Protein AF-A0A7K3J0D6-F1 (afdb_monomer)

Mean predicted aligned error: 15.95 Å

Solvent-accessible surface area (backbone atoms only — not comparable to full-atom values): 7837 Å² total; per-residue (Å²): 139,87,79,86,79,83,80,78,78,64,67,66,62,58,51,54,54,51,52,53,51,51,50,52,49,51,52,52,49,53,54,47,64,64,45,49,66,52,55,54,48,53,48,47,44,72,76,70,38,81,8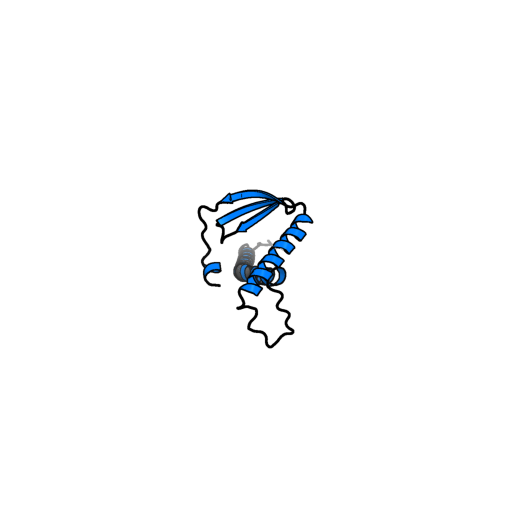6,70,70,90,84,55,89,89,66,88,58,60,89,71,36,65,67,56,50,53,51,49,52,50,51,52,53,52,52,50,37,54,56,34,43,74,38,93,46,78,45,77,48,74,42,72,93,78,34,32,36,33,38,24,48,43,59,41,78,76,45,78,46,74,58,89,76,86,83,80,56,74,78,65,74,75,107

Radius of gyration: 27.77 Å; Cα contacts (8 Å, |Δi|>4): 71; chains: 1; bounding box: 62×45×81 Å

Structure (mmCIF, N/CA/C/O backbone):
data_AF-A0A7K3J0D6-F1
#
_entry.id   AF-A0A7K3J0D6-F1
#
loop_
_atom_site.group_PDB
_atom_site.id
_atom_site.type_symbol
_atom_site.label_atom_id
_atom_site.label_alt_id
_atom_site.label_comp_id
_atom_site.label_asym_id
_atom_site.label_entity_id
_atom_site.label_seq_id
_atom_site.pdbx_PDB_ins_code
_atom_site.Cartn_x
_atom_site.Cartn_y
_atom_site.Cartn_z
_atom_site.occupancy
_atom_site.B_iso_or_equiv
_atom_site.auth_seq_id
_atom_site.auth_comp_id
_atom_site.auth_asym_id
_atom_site.auth_atom_id
_atom_site.pdbx_PDB_model_num
ATOM 1 N N . MET A 1 1 ? 42.125 19.016 -63.483 1.00 45.41 1 MET A N 1
ATOM 2 C CA . MET A 1 1 ? 42.450 18.352 -62.204 1.00 45.41 1 MET A CA 1
ATOM 3 C C . MET A 1 1 ? 41.139 18.202 -61.457 1.00 45.41 1 MET A C 1
ATOM 5 O O . MET A 1 1 ? 40.600 19.192 -60.987 1.00 45.41 1 MET A O 1
ATOM 9 N N . ALA A 1 2 ? 40.548 17.014 -61.537 1.00 47.72 2 ALA A N 1
ATOM 10 C CA . ALA A 1 2 ? 39.271 16.695 -60.914 1.00 47.72 2 ALA A CA 1
ATOM 11 C C . ALA A 1 2 ? 39.505 16.238 -59.475 1.00 47.72 2 ALA A C 1
ATOM 13 O O . ALA A 1 2 ? 40.466 15.512 -59.253 1.00 47.72 2 ALA A O 1
ATOM 14 N N . THR A 1 3 ? 38.601 16.603 -58.568 1.00 41.06 3 THR A N 1
ATOM 15 C CA . THR A 1 3 ? 38.018 15.677 -57.584 1.00 41.06 3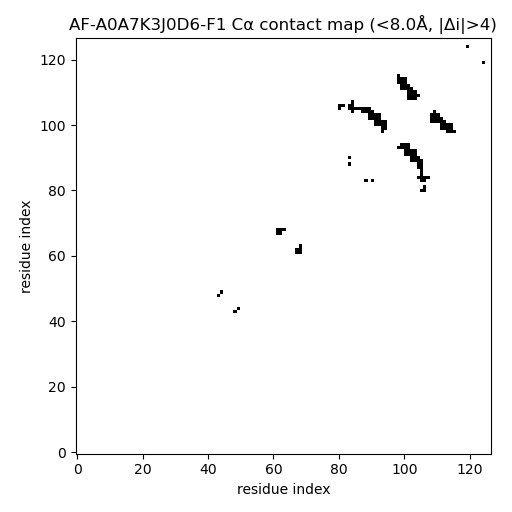 THR A CA 1
ATOM 16 C C . THR A 1 3 ? 36.787 16.339 -56.978 1.00 41.06 3 THR A C 1
ATOM 18 O O . THR A 1 3 ? 36.865 17.061 -55.987 1.00 41.06 3 THR A O 1
ATOM 21 N N . ASP A 1 4 ? 35.651 16.075 -57.617 1.00 54.25 4 ASP A N 1
ATOM 22 C C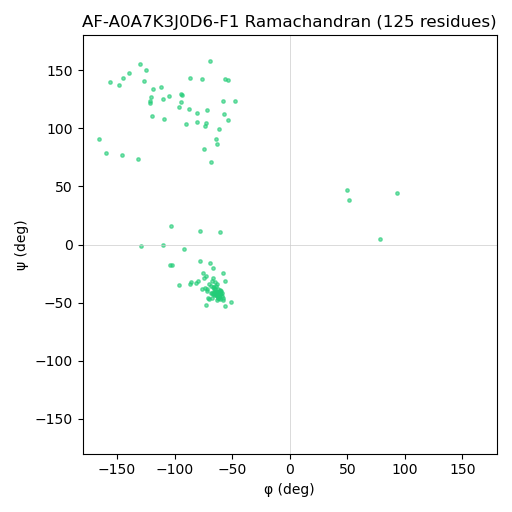A . ASP A 1 4 ? 34.358 15.962 -56.954 1.00 54.25 4 ASP A CA 1
ATOM 23 C C . ASP A 1 4 ? 34.451 14.946 -55.808 1.00 54.25 4 ASP A C 1
ATOM 25 O O . ASP A 1 4 ? 35.086 13.900 -55.947 1.00 54.25 4 ASP A O 1
ATOM 29 N N . THR A 1 5 ? 33.787 15.210 -54.688 1.00 43.97 5 THR A N 1
ATOM 30 C CA . THR A 1 5 ? 33.172 14.148 -53.874 1.00 43.97 5 THR A CA 1
ATOM 31 C C . THR A 1 5 ? 32.098 14.768 -52.996 1.00 43.97 5 THR A C 1
ATOM 33 O O . THR A 1 5 ? 32.260 15.039 -51.805 1.00 43.97 5 THR A O 1
ATOM 36 N N . ASP A 1 6 ? 30.973 15.008 -53.654 1.00 46.22 6 ASP A N 1
ATOM 37 C CA . ASP A 1 6 ? 29.683 15.313 -53.066 1.00 46.22 6 ASP A CA 1
ATOM 38 C C . ASP A 1 6 ? 29.304 14.222 -52.039 1.00 46.22 6 ASP A C 1
ATOM 40 O O . ASP A 1 6 ? 29.018 13.066 -52.375 1.00 46.22 6 ASP A O 1
ATOM 44 N N . LYS A 1 7 ? 29.371 14.559 -50.744 1.00 54.00 7 LYS A N 1
ATOM 45 C CA . LYS A 1 7 ? 28.956 13.679 -49.642 1.00 54.00 7 LYS A CA 1
ATOM 46 C C . LYS A 1 7 ? 27.432 13.633 -49.596 1.00 54.00 7 LYS A C 1
ATOM 48 O O . LYS A 1 7 ? 26.795 14.293 -48.773 1.00 54.00 7 LYS A O 1
ATOM 53 N N . LYS A 1 8 ? 26.849 12.793 -50.446 1.00 48.91 8 LYS A N 1
ATOM 54 C CA . LYS A 1 8 ? 25.426 12.445 -50.422 1.00 48.91 8 LYS A CA 1
ATOM 55 C C . LYS A 1 8 ? 25.103 11.714 -49.108 1.00 48.91 8 LYS A C 1
ATOM 57 O O . LYS A 1 8 ? 25.247 10.497 -49.002 1.00 48.91 8 LYS A O 1
ATOM 62 N N . LYS A 1 9 ? 24.707 12.464 -48.072 1.00 59.09 9 LYS A N 1
ATOM 63 C CA . LYS A 1 9 ? 24.147 11.921 -46.822 1.00 59.09 9 LYS A CA 1
ATOM 64 C C . LYS A 1 9 ? 22.922 11.083 -47.182 1.00 59.09 9 LYS A C 1
ATOM 66 O O . LYS A 1 9 ? 21.935 11.629 -47.658 1.00 59.09 9 LYS A O 1
ATOM 71 N N . GLN A 1 10 ? 23.003 9.769 -46.994 1.00 60.75 10 GLN A N 1
ATOM 72 C CA . GLN A 1 10 ? 21.916 8.836 -47.285 1.00 60.75 10 GLN A CA 1
ATOM 73 C C . GLN A 1 10 ? 20.899 8.860 -46.126 1.00 60.75 10 GLN A C 1
ATOM 75 O O . GLN A 1 10 ? 21.196 8.310 -45.064 1.00 60.75 10 GLN A O 1
ATOM 80 N N . PRO A 1 11 ? 19.708 9.475 -46.279 1.00 60.62 11 PRO A N 1
ATOM 81 C CA . PRO A 1 11 ? 18.728 9.584 -45.193 1.00 60.62 11 PRO A CA 1
ATOM 82 C C . PRO A 1 11 ? 18.141 8.223 -44.780 1.00 60.62 11 PRO A C 1
ATOM 84 O O . PRO A 1 11 ? 17.672 8.081 -43.657 1.00 60.62 11 PRO A O 1
ATOM 87 N N . GLY A 1 12 ? 18.216 7.203 -45.645 1.00 67.56 12 GLY A N 1
ATOM 88 C CA . GLY A 1 12 ? 17.664 5.870 -45.374 1.00 67.56 12 GLY A CA 1
ATOM 89 C C . GLY A 1 12 ? 18.368 5.109 -44.245 1.00 67.56 12 GLY A C 1
ATOM 90 O O . GLY A 1 12 ? 17.704 4.448 -43.455 1.00 67.56 12 GLY A O 1
ATOM 91 N N . ILE A 1 13 ? 19.694 5.243 -44.110 1.00 78.19 13 ILE A N 1
ATOM 92 C CA . ILE A 1 13 ? 20.451 4.551 -43.050 1.00 78.19 13 ILE A CA 1
ATOM 93 C C . ILE A 1 13 ? 20.153 5.178 -41.680 1.00 78.19 13 ILE A C 1
ATOM 95 O O . ILE A 1 13 ? 20.008 4.469 -40.690 1.00 78.19 13 ILE A O 1
ATOM 99 N N . ALA A 1 14 ? 20.007 6.506 -41.623 1.00 80.31 14 ALA A N 1
ATOM 100 C CA . ALA A 1 14 ? 19.671 7.207 -40.386 1.00 80.31 14 ALA A CA 1
ATOM 101 C C . ALA A 1 14 ? 18.265 6.841 -39.875 1.00 80.31 14 ALA A C 1
ATOM 103 O O . ALA A 1 14 ? 18.086 6.665 -38.673 1.00 80.31 14 ALA A O 1
ATOM 104 N N . ILE A 1 15 ? 17.290 6.673 -40.776 1.00 82.94 15 ILE A N 1
ATOM 105 C CA . ILE A 1 15 ? 15.919 6.272 -40.420 1.00 82.94 15 ILE A CA 1
ATOM 106 C C . ILE A 1 15 ? 15.894 4.841 -39.860 1.00 82.94 15 ILE A C 1
ATOM 108 O O . ILE A 1 15 ? 15.281 4.613 -38.821 1.00 82.94 15 ILE A O 1
ATOM 112 N N . LEU A 1 16 ? 16.635 3.911 -40.473 1.00 85.81 16 LEU A N 1
ATOM 113 C CA . LEU A 1 16 ? 16.760 2.526 -39.995 1.00 85.81 16 LEU A CA 1
ATOM 114 C C . LEU A 1 16 ? 17.351 2.434 -38.579 1.00 85.81 16 LEU A C 1
ATOM 116 O O . LEU A 1 16 ? 16.888 1.646 -37.757 1.00 85.81 16 LEU A O 1
ATOM 120 N N . ILE A 1 17 ? 18.357 3.258 -38.269 1.00 88.62 17 ILE A N 1
ATOM 121 C CA . ILE A 1 17 ? 18.965 3.299 -36.929 1.00 88.62 17 ILE A CA 1
ATOM 122 C C . ILE A 1 17 ? 17.957 3.805 -35.888 1.00 88.62 17 ILE A C 1
ATOM 124 O O . ILE A 1 17 ? 17.878 3.254 -34.790 1.00 88.62 17 ILE A O 1
ATOM 128 N N . VAL A 1 18 ? 17.171 4.831 -36.229 1.00 90.25 18 VAL A N 1
ATOM 129 C CA . VAL A 1 18 ? 16.138 5.382 -35.337 1.00 90.25 18 VAL A CA 1
ATOM 130 C C . VAL A 1 18 ? 15.028 4.361 -35.083 1.00 90.25 18 VAL A C 1
ATOM 132 O O . VAL A 1 18 ? 14.601 4.206 -33.942 1.00 90.25 18 VAL A O 1
ATOM 135 N N . GLU A 1 19 ? 14.604 3.623 -36.108 1.00 90.06 19 GLU A N 1
ATOM 136 C CA . GLU A 1 19 ? 13.572 2.588 -35.987 1.00 90.06 19 GLU A CA 1
ATOM 137 C C . GLU A 1 19 ? 14.002 1.446 -35.051 1.00 90.06 19 GLU A C 1
ATOM 139 O O . GLU A 1 19 ? 13.245 1.050 -34.164 1.00 90.06 19 GLU A O 1
ATOM 144 N N . ILE A 1 20 ? 15.252 0.986 -35.164 1.00 92.56 20 ILE A N 1
ATOM 145 C CA . ILE A 1 20 ?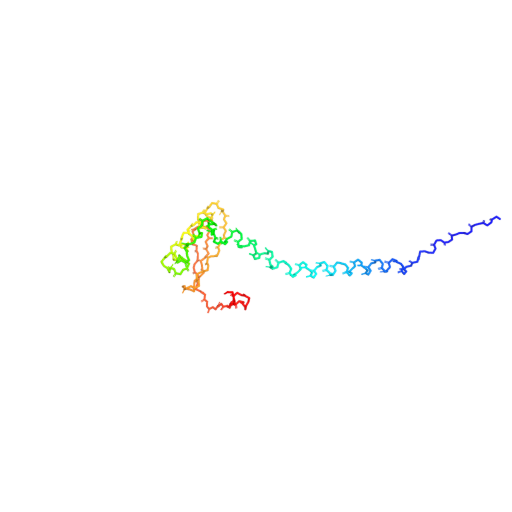 15.820 -0.031 -34.265 1.00 92.56 20 ILE A CA 1
ATOM 146 C C . ILE A 1 20 ? 15.880 0.473 -32.818 1.00 92.56 20 ILE A C 1
ATOM 148 O O . ILE A 1 20 ? 15.575 -0.275 -31.888 1.00 92.56 20 ILE A O 1
ATOM 152 N N . LEU A 1 21 ? 16.252 1.737 -32.611 1.00 92.62 21 LEU A N 1
ATOM 153 C CA . LEU A 1 21 ? 16.351 2.328 -31.275 1.00 92.62 21 LEU A CA 1
ATOM 154 C C . LEU A 1 21 ? 14.963 2.459 -30.627 1.00 92.62 21 LEU A C 1
ATOM 156 O O . LEU A 1 21 ? 14.790 2.105 -29.459 1.00 92.62 21 LEU A O 1
ATOM 160 N N . ILE A 1 22 ? 13.957 2.879 -31.399 1.00 92.75 22 ILE A N 1
ATOM 161 C CA . ILE A 1 22 ? 12.557 2.927 -30.955 1.00 92.75 22 ILE A CA 1
ATOM 162 C C . ILE A 1 22 ? 12.057 1.523 -30.601 1.00 92.75 22 ILE A C 1
ATOM 164 O O . ILE A 1 22 ? 11.438 1.345 -29.550 1.00 92.75 22 ILE A O 1
ATOM 168 N N . LEU A 1 23 ? 12.355 0.520 -31.430 1.00 93.12 23 LEU A N 1
ATOM 169 C CA . LEU A 1 23 ? 11.959 -0.863 -31.173 1.00 93.12 23 LEU A CA 1
ATOM 170 C C . LEU A 1 23 ? 12.604 -1.404 -29.887 1.00 93.12 23 LEU A C 1
ATOM 172 O O . LEU A 1 23 ? 11.917 -1.995 -29.054 1.00 93.12 23 LEU A O 1
ATOM 176 N N . ALA A 1 24 ? 13.899 -1.150 -29.681 1.00 92.81 24 ALA A N 1
ATOM 177 C CA . ALA A 1 24 ? 14.608 -1.544 -28.465 1.00 92.81 24 ALA A CA 1
ATOM 178 C C . ALA A 1 24 ? 14.024 -0.869 -27.212 1.00 92.81 24 ALA A C 1
ATOM 180 O O . ALA A 1 24 ? 13.841 -1.525 -26.184 1.00 92.81 24 ALA A O 1
ATOM 181 N N . PHE A 1 25 ? 13.674 0.418 -27.304 1.00 94.50 25 PHE A N 1
ATOM 182 C CA . PHE A 1 25 ? 13.026 1.147 -26.214 1.00 94.50 25 PHE A CA 1
ATOM 183 C C . PHE A 1 25 ? 11.642 0.573 -25.879 1.00 94.50 25 PHE A C 1
ATOM 185 O O . PHE A 1 25 ? 11.319 0.392 -24.706 1.00 94.50 25 PHE A O 1
ATOM 192 N N . LEU A 1 26 ? 10.847 0.225 -26.896 1.00 92.00 26 LEU A N 1
ATOM 193 C CA . LEU A 1 26 ? 9.532 -0.400 -26.728 1.00 92.00 26 LEU A CA 1
ATOM 194 C C . LEU A 1 26 ? 9.626 -1.757 -26.026 1.00 92.00 26 LEU A C 1
ATOM 196 O O . LEU A 1 26 ? 8.868 -2.025 -25.091 1.00 92.00 26 LEU A O 1
ATOM 200 N N . VAL A 1 27 ? 10.575 -2.599 -26.437 1.00 92.25 27 VAL A N 1
ATOM 201 C CA . VAL A 1 27 ? 10.813 -3.905 -25.806 1.00 92.25 27 VAL A CA 1
ATOM 202 C C . VAL A 1 27 ? 11.248 -3.730 -24.352 1.00 92.25 27 VAL A C 1
ATOM 204 O O . VAL A 1 27 ? 10.664 -4.350 -23.463 1.00 92.25 27 VAL A O 1
ATOM 207 N N . TYR A 1 28 ? 12.208 -2.840 -24.087 1.00 93.31 28 TYR A N 1
ATOM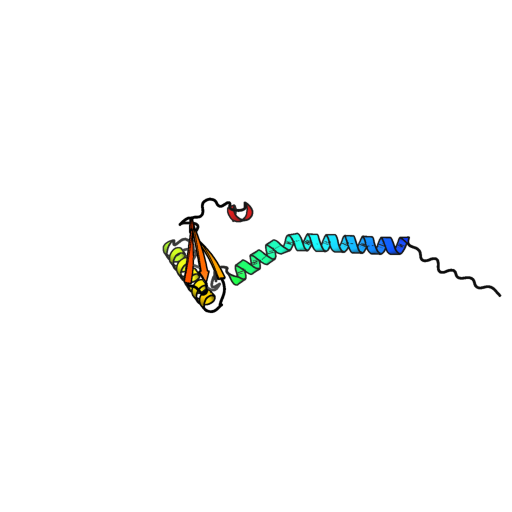 208 C CA . TYR A 1 28 ? 12.659 -2.537 -22.728 1.00 93.31 28 TYR A CA 1
ATOM 209 C C . TYR A 1 28 ? 11.512 -2.043 -21.836 1.00 93.31 28 TYR A C 1
ATOM 211 O O . TYR A 1 28 ? 11.321 -2.553 -20.730 1.00 93.31 28 TYR A O 1
ATOM 219 N N . TYR A 1 29 ? 10.714 -1.093 -22.330 1.00 90.88 29 TYR A N 1
ATOM 220 C CA . TYR A 1 29 ? 9.571 -0.552 -21.599 1.00 90.88 29 TYR A CA 1
ATOM 221 C C . TYR A 1 29 ? 8.540 -1.637 -21.279 1.00 90.88 29 TYR A C 1
ATOM 223 O O . TYR A 1 29 ? 8.043 -1.702 -20.158 1.00 90.88 29 TYR A O 1
ATOM 231 N N . THR A 1 30 ? 8.255 -2.526 -22.233 1.00 86.62 30 THR A N 1
ATOM 232 C CA . THR A 1 30 ? 7.284 -3.614 -22.050 1.00 86.62 30 THR A CA 1
ATOM 233 C C . THR A 1 30 ? 7.744 -4.599 -20.973 1.00 86.62 30 THR A C 1
ATOM 235 O O . THR A 1 30 ? 6.959 -4.968 -20.098 1.00 86.62 30 THR A O 1
ATOM 238 N N . ILE A 1 31 ? 9.026 -4.976 -20.985 1.00 89.12 31 ILE A N 1
ATOM 239 C CA . ILE A 1 31 ? 9.621 -5.851 -19.963 1.00 89.12 31 ILE A CA 1
ATOM 240 C C . ILE A 1 31 ? 9.558 -5.179 -18.585 1.00 89.12 31 ILE A C 1
ATOM 242 O O . ILE A 1 31 ? 9.113 -5.793 -17.613 1.00 89.12 31 ILE A O 1
ATOM 246 N N . MET A 1 32 ? 9.934 -3.901 -18.499 1.00 84.81 32 MET A N 1
ATOM 247 C CA . MET A 1 32 ? 9.878 -3.152 -17.242 1.00 84.81 32 MET A CA 1
ATOM 248 C C . MET A 1 32 ? 8.450 -2.959 -16.726 1.00 84.81 32 MET A C 1
ATOM 250 O O . MET A 1 32 ? 8.226 -3.081 -15.526 1.00 84.81 32 MET A O 1
ATOM 254 N N . ALA A 1 33 ? 7.469 -2.717 -17.596 1.00 80.75 33 ALA A N 1
ATOM 255 C CA . ALA A 1 33 ? 6.068 -2.576 -17.202 1.00 80.75 33 ALA A CA 1
ATOM 256 C C . ALA A 1 33 ? 5.484 -3.878 -16.625 1.00 80.75 33 ALA A C 1
ATOM 258 O O . ALA A 1 33 ? 4.649 -3.824 -15.722 1.00 80.75 33 ALA A O 1
ATOM 259 N N . MET A 1 34 ? 5.944 -5.042 -17.099 1.00 77.31 34 MET A N 1
ATOM 260 C CA . MET A 1 34 ? 5.563 -6.341 -16.534 1.00 77.31 34 MET A CA 1
ATOM 261 C C . MET A 1 34 ? 6.278 -6.649 -15.211 1.00 77.31 34 MET A C 1
ATOM 263 O O . MET A 1 34 ? 5.658 -7.203 -14.304 1.00 77.31 34 MET A O 1
ATOM 267 N N . LEU A 1 35 ? 7.556 -6.280 -15.075 1.00 77.56 35 LEU A N 1
ATOM 268 C CA . LEU A 1 35 ? 8.353 -6.550 -13.870 1.00 77.56 35 LEU A CA 1
ATOM 269 C C . LEU A 1 35 ? 8.077 -5.569 -12.726 1.00 77.56 35 LEU A C 1
ATOM 271 O O . LEU A 1 35 ? 8.136 -5.957 -11.562 1.00 77.56 35 LEU A O 1
ATOM 275 N N . ALA A 1 36 ? 7.741 -4.315 -13.029 1.00 73.31 36 ALA A N 1
ATOM 276 C CA . ALA A 1 36 ? 7.468 -3.281 -12.036 1.00 73.31 36 ALA A CA 1
ATOM 277 C C . ALA A 1 36 ? 6.457 -3.702 -10.949 1.00 73.31 36 ALA A C 1
ATOM 279 O O . ALA A 1 36 ? 6.777 -3.533 -9.772 1.00 73.31 36 ALA A O 1
ATOM 280 N N . PRO A 1 37 ? 5.272 -4.268 -11.262 1.00 71.62 37 PRO A N 1
ATOM 281 C CA . PRO A 1 37 ? 4.338 -4.703 -10.227 1.00 71.62 37 PRO A CA 1
ATOM 282 C C . PRO A 1 37 ? 4.867 -5.878 -9.399 1.00 71.62 37 PRO A C 1
ATOM 284 O O . PRO A 1 37 ? 4.505 -5.976 -8.235 1.00 71.62 37 PRO A O 1
ATOM 287 N N . VAL A 1 38 ? 5.720 -6.744 -9.956 1.00 71.38 38 VAL A N 1
ATOM 288 C CA . VAL A 1 38 ? 6.322 -7.869 -9.218 1.00 71.38 38 VAL A CA 1
ATOM 289 C C . VAL A 1 38 ? 7.371 -7.350 -8.239 1.00 71.38 38 VAL A C 1
ATOM 291 O O . VAL A 1 38 ? 7.248 -7.568 -7.042 1.00 71.38 38 VAL A O 1
ATOM 294 N N . ILE A 1 39 ? 8.316 -6.538 -8.717 1.00 72.50 39 ILE A N 1
ATOM 295 C CA . ILE A 1 39 ? 9.381 -5.964 -7.882 1.00 72.50 39 ILE A CA 1
ATOM 296 C C . ILE A 1 39 ? 8.792 -5.097 -6.762 1.00 72.50 39 ILE A C 1
ATOM 298 O O . ILE A 1 39 ? 9.265 -5.130 -5.631 1.00 72.50 39 ILE A O 1
ATOM 302 N N . LYS A 1 40 ? 7.737 -4.322 -7.051 1.00 69.44 40 LYS A N 1
ATOM 303 C CA . LYS A 1 40 ? 7.062 -3.514 -6.025 1.00 69.44 40 LYS A CA 1
ATOM 304 C C . LYS A 1 40 ? 6.330 -4.367 -4.991 1.00 69.44 40 LYS A C 1
ATOM 306 O O . LYS A 1 40 ? 6.233 -3.940 -3.848 1.00 69.44 40 LYS A O 1
ATOM 311 N N . ARG A 1 41 ? 5.815 -5.540 -5.369 1.00 62.34 41 ARG A N 1
ATOM 312 C CA . ARG A 1 41 ? 5.216 -6.484 -4.415 1.00 62.34 41 ARG A CA 1
ATOM 313 C C . ARG A 1 41 ? 6.282 -7.107 -3.525 1.00 62.34 41 ARG A C 1
ATOM 315 O O . ARG A 1 41 ? 6.115 -7.056 -2.314 1.00 62.34 41 ARG A O 1
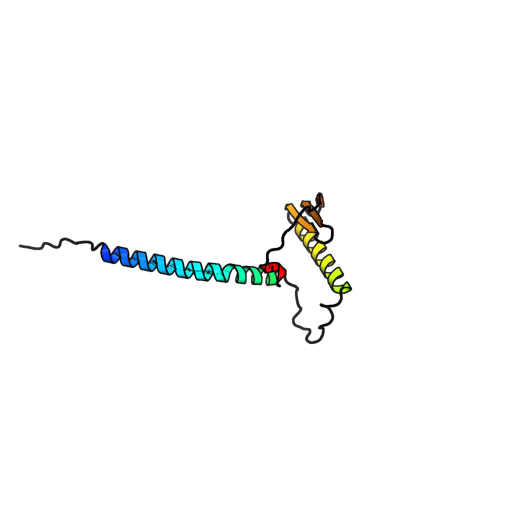ATOM 322 N N . ASP A 1 42 ? 7.384 -7.567 -4.106 1.00 68.56 42 ASP A N 1
ATOM 323 C CA . ASP A 1 42 ? 8.499 -8.151 -3.352 1.00 68.56 42 ASP A CA 1
ATOM 324 C C . ASP A 1 42 ? 9.127 -7.123 -2.399 1.00 68.56 42 ASP A C 1
ATOM 326 O O . ASP A 1 42 ? 9.450 -7.440 -1.257 1.00 68.56 42 ASP A O 1
ATOM 330 N N . ALA A 1 43 ? 9.240 -5.860 -2.823 1.00 69.00 43 ALA A N 1
ATOM 331 C CA . ALA A 1 43 ? 9.713 -4.777 -1.963 1.00 69.00 43 ALA A CA 1
ATOM 332 C C . ALA A 1 43 ? 8.768 -4.521 -0.777 1.00 69.00 43 ALA A C 1
ATOM 334 O O . ALA A 1 43 ? 9.234 -4.380 0.348 1.00 69.00 43 ALA A O 1
ATOM 335 N N . LEU A 1 44 ? 7.448 -4.515 -1.006 1.00 63.81 44 LEU A N 1
ATOM 336 C CA . LEU A 1 44 ? 6.458 -4.370 0.067 1.00 63.81 44 LEU A CA 1
ATOM 337 C C . LEU A 1 44 ? 6.465 -5.567 1.021 1.00 63.81 44 LEU A C 1
ATOM 339 O O . LEU A 1 44 ? 6.289 -5.384 2.219 1.00 63.81 44 LEU A O 1
ATOM 343 N N . GLU A 1 45 ? 6.679 -6.778 0.514 1.00 64.88 45 GLU A N 1
ATOM 344 C CA . GLU A 1 45 ? 6.826 -7.975 1.343 1.00 64.88 45 GLU A CA 1
ATOM 345 C C . GLU A 1 45 ? 8.143 -7.965 2.130 1.00 64.88 45 GLU A C 1
ATOM 347 O O . GLU A 1 45 ? 8.181 -8.381 3.279 1.00 64.88 45 GLU A O 1
ATOM 352 N N . THR A 1 46 ? 9.217 -7.413 1.575 1.00 67.75 46 THR A N 1
ATOM 353 C CA . THR A 1 46 ? 10.492 -7.300 2.299 1.00 6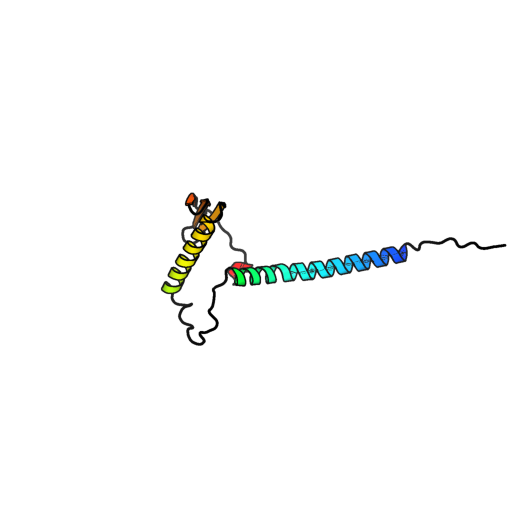7.75 46 THR A CA 1
ATOM 354 C C . THR A 1 46 ? 10.442 -6.214 3.381 1.00 67.75 46 THR A C 1
ATOM 356 O O . THR A 1 46 ? 11.023 -6.379 4.449 1.00 67.75 46 THR A O 1
ATOM 359 N N . GLU A 1 47 ? 9.758 -5.098 3.117 1.00 62.84 47 GLU A N 1
ATOM 360 C CA . GLU A 1 47 ? 9.696 -3.945 4.027 1.00 62.84 47 GLU A CA 1
ATOM 361 C C . GLU A 1 47 ? 8.571 -4.066 5.071 1.00 62.84 47 GLU A C 1
ATOM 363 O O . GLU A 1 47 ? 8.732 -3.641 6.214 1.00 62.84 47 GLU A O 1
ATOM 368 N N . PHE A 1 48 ? 7.442 -4.674 4.697 1.00 59.47 48 PHE A N 1
ATOM 369 C CA . PHE A 1 48 ? 6.232 -4.768 5.524 1.00 59.47 48 PHE A CA 1
ATOM 370 C C . PHE A 1 48 ? 5.674 -6.188 5.649 1.00 59.47 48 PHE A C 1
ATOM 372 O O . PHE A 1 48 ? 4.651 -6.387 6.311 1.00 59.47 48 PHE A O 1
ATOM 379 N N . GLY A 1 49 ? 6.291 -7.178 5.004 1.00 53.78 49 GLY A N 1
ATOM 380 C CA . GLY A 1 49 ? 5.914 -8.572 5.184 1.00 53.78 49 GLY A CA 1
ATOM 381 C C . GLY A 1 49 ? 6.294 -9.067 6.570 1.00 53.78 49 GLY A C 1
ATOM 382 O O . GLY A 1 49 ? 7.127 -8.508 7.284 1.00 53.78 49 GLY A O 1
ATOM 383 N N . PHE A 1 50 ? 5.610 -10.125 6.982 1.00 54.88 50 PHE A N 1
ATOM 384 C CA . PHE A 1 50 ? 5.854 -10.763 8.260 1.00 54.88 50 PHE A CA 1
ATOM 385 C C . PHE A 1 50 ? 7.313 -11.216 8.322 1.00 54.88 50 PHE A C 1
ATOM 387 O O . PHE A 1 50 ? 7.735 -12.003 7.480 1.00 54.88 50 PHE A O 1
ATOM 394 N N . ILE A 1 51 ? 8.064 -10.760 9.331 1.00 53.78 51 ILE A N 1
ATOM 395 C CA . ILE A 1 51 ? 9.354 -11.359 9.686 1.00 53.78 51 ILE A CA 1
ATOM 396 C C . ILE A 1 51 ? 9.055 -12.797 10.129 1.00 53.78 51 ILE A C 1
ATOM 398 O O . ILE A 1 51 ? 8.797 -13.064 11.304 1.00 53.78 51 ILE A O 1
ATOM 402 N N . GLN A 1 52 ? 9.005 -13.720 9.171 1.00 52.59 52 GLN A N 1
ATOM 403 C CA . GLN A 1 52 ? 9.120 -15.139 9.447 1.00 52.59 52 GLN A CA 1
ATOM 404 C C . GLN A 1 52 ? 10.586 -15.360 9.777 1.00 52.59 52 GLN A C 1
ATOM 406 O O . GLN A 1 52 ? 11.463 -15.317 8.925 1.00 52.59 52 GLN A O 1
ATOM 411 N N . ASP A 1 53 ? 10.854 -15.483 11.068 1.00 44.59 53 ASP A N 1
ATOM 412 C CA . ASP A 1 53 ? 12.152 -15.883 11.578 1.00 44.59 53 ASP A CA 1
ATOM 413 C C . ASP A 1 53 ? 12.429 -17.298 11.029 1.00 44.59 53 ASP A C 1
ATOM 415 O O . ASP A 1 53 ? 11.892 -18.287 11.538 1.00 44.59 53 ASP A O 1
ATOM 419 N N . ASP A 1 54 ? 13.223 -17.397 9.954 1.00 46.22 54 ASP A N 1
ATOM 420 C CA . ASP A 1 54 ? 13.540 -18.615 9.173 1.00 46.22 54 ASP A CA 1
ATOM 421 C C . ASP A 1 54 ? 14.229 -19.737 9.987 1.00 46.22 54 ASP A C 1
ATOM 423 O O . ASP A 1 54 ? 14.720 -20.730 9.450 1.00 46.22 54 ASP A O 1
ATOM 427 N N . LYS A 1 55 ? 14.277 -19.617 11.317 1.00 45.19 55 LYS A N 1
ATOM 428 C CA . LYS A 1 55 ? 14.891 -20.582 12.236 1.00 45.19 55 LYS A CA 1
ATOM 429 C C . LYS A 1 55 ? 13.911 -21.472 12.992 1.00 45.19 55 LYS A C 1
ATOM 431 O O . LYS A 1 55 ? 14.315 -22.106 13.968 1.00 45.19 55 LYS A O 1
ATOM 436 N N . LYS A 1 56 ? 12.648 -21.578 12.572 1.00 44.53 56 LYS A N 1
ATOM 437 C CA . LYS A 1 56 ? 11.719 -22.561 13.156 1.00 44.53 56 LYS A CA 1
ATOM 438 C C . LYS A 1 56 ? 10.966 -23.350 12.093 1.00 44.53 56 LYS A C 1
ATOM 440 O O . LYS A 1 56 ? 9.754 -23.220 11.932 1.00 44.53 56 LYS A O 1
ATOM 445 N N . GLU A 1 57 ? 11.685 -24.269 11.446 1.00 45.06 57 GLU A N 1
ATOM 446 C CA . GLU A 1 57 ? 11.069 -25.534 11.045 1.00 45.06 57 GLU A CA 1
ATOM 447 C C . GLU A 1 57 ? 10.301 -26.079 12.258 1.00 45.06 57 GLU A C 1
ATOM 449 O O . GLU A 1 57 ? 10.877 -26.266 13.328 1.00 45.06 57 GLU A O 1
ATOM 454 N N . ASN A 1 58 ? 9.002 -26.322 12.080 1.00 46.28 58 ASN A N 1
ATOM 455 C CA . ASN A 1 58 ? 8.090 -26.930 13.053 1.00 46.28 58 ASN A CA 1
ATOM 456 C C . ASN A 1 58 ? 7.284 -25.996 13.977 1.00 46.28 58 ASN A C 1
ATOM 458 O O . ASN A 1 58 ? 7.105 -26.300 15.156 1.00 46.28 58 ASN A O 1
ATOM 462 N N . ASN A 1 59 ? 6.700 -24.909 13.458 1.00 47.34 59 ASN A N 1
ATOM 463 C CA . ASN A 1 59 ? 5.492 -24.374 14.099 1.00 47.34 59 ASN A CA 1
ATOM 464 C C . ASN A 1 59 ? 4.489 -23.776 13.100 1.00 47.34 59 ASN A C 1
ATOM 466 O O . ASN A 1 59 ? 4.386 -22.566 12.924 1.00 47.34 59 ASN A O 1
ATOM 470 N N . ARG A 1 60 ? 3.752 -24.658 12.416 1.00 52.22 60 ARG A N 1
ATOM 471 C CA . ARG A 1 60 ? 2.701 -24.296 11.447 1.00 52.22 60 ARG A CA 1
ATOM 472 C C . ARG A 1 60 ? 1.376 -23.869 12.102 1.00 52.22 60 ARG A C 1
ATOM 474 O O . ARG A 1 60 ? 0.385 -23.770 11.394 1.00 52.22 60 ARG A O 1
ATOM 481 N N . ASP A 1 61 ? 1.353 -23.634 13.415 1.00 56.38 61 ASP A N 1
ATOM 482 C CA . ASP A 1 61 ? 0.112 -23.390 14.171 1.00 56.38 61 ASP A CA 1
ATOM 483 C C . ASP A 1 61 ? -0.119 -21.911 14.536 1.00 56.38 61 ASP A C 1
ATOM 485 O O . ASP A 1 61 ? -1.240 -21.493 14.819 1.00 56.38 61 ASP A O 1
ATOM 489 N N . PHE A 1 62 ? 0.920 -21.067 14.491 1.00 54.81 62 PHE A N 1
ATOM 490 C CA . PHE A 1 62 ? 0.782 -19.652 14.868 1.00 54.81 62 PHE A CA 1
ATOM 491 C C . PHE A 1 62 ? 0.077 -18.799 13.812 1.00 54.81 62 PHE A C 1
ATOM 493 O O . PHE A 1 62 ? -0.503 -17.768 14.140 1.00 54.81 62 PHE A O 1
ATOM 500 N N . THR A 1 63 ? 0.113 -19.207 12.543 1.00 56.34 63 THR A N 1
ATOM 501 C CA . THR A 1 63 ? -0.558 -18.482 11.452 1.00 56.34 63 THR A CA 1
ATOM 502 C C . THR A 1 63 ? -2.064 -18.743 11.411 1.00 56.34 63 THR A C 1
ATOM 504 O O . THR A 1 63 ? -2.788 -18.000 10.754 1.00 56.34 63 THR A O 1
ATOM 507 N N . THR A 1 64 ? -2.547 -19.765 12.121 1.00 60.66 64 THR A N 1
ATOM 508 C CA . THR A 1 64 ? -3.968 -20.117 12.256 1.00 60.66 64 THR A CA 1
ATOM 509 C C . THR A 1 64 ? -4.575 -19.674 13.583 1.00 60.66 64 THR A C 1
ATOM 511 O O . THR A 1 64 ? -5.799 -19.568 13.686 1.00 60.66 64 THR A O 1
ATOM 514 N N . ASP A 1 65 ? -3.752 -19.376 14.590 1.00 71.94 65 ASP A N 1
ATOM 515 C CA . ASP A 1 65 ? -4.232 -18.864 15.868 1.00 71.94 65 ASP A CA 1
ATOM 516 C C . ASP A 1 65 ? -4.709 -17.407 15.732 1.00 71.94 65 ASP A C 1
ATOM 518 O O . ASP A 1 65 ? -3.935 -16.447 15.664 1.00 71.94 65 ASP A O 1
ATOM 522 N N . SER A 1 66 ? -6.033 -17.245 15.721 1.00 75.25 66 SER A N 1
ATOM 523 C CA . SER A 1 66 ? -6.699 -15.942 15.669 1.00 75.25 66 SER A CA 1
ATOM 524 C C . SER A 1 66 ? -6.281 -14.993 16.799 1.00 75.25 66 SER A C 1
ATOM 526 O O . SER A 1 66 ? -6.235 -13.778 16.579 1.00 75.25 66 SER A O 1
ATOM 528 N N . ALA A 1 67 ? -5.934 -15.513 17.984 1.00 79.50 67 ALA A N 1
ATOM 529 C CA . ALA A 1 67 ? -5.495 -14.694 19.107 1.00 79.50 67 ALA A CA 1
ATOM 530 C C . ALA A 1 67 ? -4.106 -14.111 18.827 1.00 79.50 67 ALA A C 1
ATOM 532 O O . ALA A 1 67 ? -3.909 -12.900 18.960 1.00 79.50 67 ALA A O 1
ATOM 533 N N . TYR A 1 68 ? -3.178 -14.939 18.341 1.00 81.56 68 TYR A N 1
ATOM 534 C CA . TYR A 1 68 ? -1.848 -14.496 17.930 1.00 81.56 68 TYR A CA 1
ATOM 535 C C . TYR A 1 68 ? -1.913 -13.468 16.794 1.00 81.56 68 TYR A C 1
ATOM 537 O O . TYR A 1 68 ? -1.306 -12.400 16.900 1.00 81.56 68 TYR A O 1
ATOM 545 N N . LEU A 1 69 ? -2.711 -13.728 15.752 1.00 79.94 69 LEU A N 1
ATOM 546 C CA . LEU A 1 69 ? -2.896 -12.784 14.644 1.00 79.94 69 LEU A CA 1
ATOM 547 C C . LEU A 1 69 ? -3.477 -11.442 15.107 1.00 79.94 69 LEU A C 1
ATOM 549 O O . LEU A 1 69 ? -3.042 -10.386 14.642 1.00 79.94 69 LEU A O 1
ATOM 553 N N . SER A 1 70 ? -4.434 -11.461 16.040 1.00 81.62 70 SER A N 1
ATOM 554 C CA . SER A 1 70 ? -5.008 -10.231 16.595 1.00 81.62 70 SER A CA 1
ATOM 555 C C . SER A 1 70 ? -3.967 -9.402 17.357 1.00 81.62 70 SER A C 1
ATOM 557 O O . SER A 1 70 ? -3.908 -8.179 17.199 1.00 81.62 70 SER A O 1
ATOM 559 N N . LEU A 1 71 ? -3.101 -10.070 18.123 1.00 84.94 71 LEU A N 1
ATOM 560 C CA . LEU A 1 71 ? -2.060 -9.436 18.922 1.00 84.94 71 LEU A CA 1
ATOM 561 C C . LEU A 1 71 ? -0.933 -8.892 18.041 1.00 84.94 71 LEU A C 1
ATOM 563 O O . LEU A 1 71 ? -0.455 -7.778 18.255 1.00 84.94 71 LEU A O 1
ATOM 567 N N . LEU A 1 72 ? -0.555 -9.641 17.006 1.00 83.56 72 LEU A N 1
ATOM 568 C CA . LEU A 1 72 ? 0.414 -9.214 16.004 1.00 83.56 72 LEU A CA 1
ATOM 569 C C . LEU A 1 72 ? -0.081 -7.979 15.247 1.00 83.56 72 LEU A C 1
ATOM 571 O O . LEU A 1 72 ? 0.655 -7.003 15.121 1.00 83.56 72 LEU A O 1
ATOM 575 N N . LYS A 1 73 ? -1.356 -7.970 14.836 1.00 82.25 73 LYS A N 1
ATOM 576 C CA . LYS A 1 73 ? -1.988 -6.802 14.212 1.00 82.25 73 LYS A CA 1
ATOM 577 C C . LYS A 1 73 ? -1.951 -5.581 15.133 1.00 82.25 73 LYS A C 1
ATOM 579 O O . LYS A 1 73 ? -1.626 -4.488 14.672 1.00 82.25 73 LYS A O 1
ATOM 584 N N . GLN A 1 74 ? -2.262 -5.751 16.422 1.00 85.19 74 GLN A N 1
ATOM 585 C CA . GLN A 1 74 ? -2.157 -4.658 17.394 1.00 85.19 74 GLN A CA 1
ATOM 586 C C . GLN A 1 74 ? -0.718 -4.159 17.539 1.00 85.19 74 GLN A C 1
ATOM 588 O O . GLN A 1 74 ? -0.500 -2.950 17.488 1.00 85.19 74 GLN A O 1
ATOM 593 N N . LYS A 1 75 ? 0.263 -5.061 17.666 1.00 88.38 75 LYS A N 1
ATOM 594 C CA . LYS A 1 75 ? 1.681 -4.690 17.751 1.00 88.38 75 LYS A CA 1
ATOM 595 C C . LYS A 1 75 ? 2.104 -3.859 16.542 1.00 88.38 75 LYS A C 1
ATOM 597 O O . LYS A 1 75 ? 2.620 -2.762 16.730 1.00 88.38 75 LYS A O 1
ATOM 602 N N . SER A 1 76 ? 1.849 -4.350 15.329 1.00 84.62 76 SER A N 1
ATOM 603 C CA . SER A 1 76 ? 2.205 -3.645 14.096 1.00 84.62 76 SER A CA 1
ATOM 604 C C . SER A 1 76 ? 1.517 -2.284 14.001 1.00 84.62 76 SER A C 1
ATOM 606 O O . SER A 1 76 ? 2.168 -1.306 13.656 1.00 84.62 76 SER A O 1
ATOM 608 N N . TYR A 1 77 ? 0.238 -2.182 14.381 1.00 84.12 77 TYR A N 1
ATOM 609 C CA . TYR A 1 77 ? -0.475 -0.901 14.402 1.00 84.12 77 TYR A CA 1
ATOM 610 C C . TYR A 1 77 ? 0.168 0.115 15.362 1.00 84.12 77 TYR A C 1
ATOM 612 O O . TYR A 1 77 ? 0.375 1.272 14.995 1.00 84.12 77 TYR A O 1
ATOM 620 N N . LEU A 1 78 ? 0.517 -0.309 16.580 1.00 86.06 78 LEU A N 1
ATOM 621 C CA . LEU A 1 78 ? 1.178 0.558 17.560 1.00 86.06 78 LEU A CA 1
ATOM 622 C C . LEU A 1 78 ? 2.581 0.964 17.100 1.00 86.06 78 LEU A C 1
ATOM 624 O O . LEU A 1 78 ? 2.948 2.130 17.214 1.00 86.06 78 LEU A O 1
ATOM 628 N N . GLU A 1 79 ? 3.348 0.020 16.563 1.00 85.62 79 GLU A N 1
ATOM 629 C CA . GLU A 1 79 ? 4.696 0.253 16.044 1.00 85.62 79 GLU A CA 1
ATOM 630 C C . GLU A 1 79 ? 4.678 1.260 14.889 1.00 85.62 79 GLU A C 1
ATOM 632 O O . GLU A 1 79 ? 5.438 2.231 14.906 1.00 85.62 79 GLU A O 1
ATOM 637 N N . SER A 1 80 ? 3.724 1.121 13.961 1.00 81.19 80 SER A N 1
ATOM 638 C CA . SER A 1 80 ? 3.491 2.117 12.916 1.00 81.19 80 SER A CA 1
ATOM 639 C C . SER A 1 80 ? 3.181 3.489 13.505 1.00 81.19 80 SER A C 1
ATOM 641 O O . SER A 1 80 ? 3.801 4.454 13.079 1.00 81.19 80 SER A O 1
ATOM 643 N N . ARG A 1 81 ? 2.304 3.605 14.515 1.00 81.38 81 ARG A N 1
ATOM 644 C CA . ARG A 1 81 ? 1.995 4.899 15.159 1.00 81.38 81 ARG A CA 1
ATOM 645 C C . ARG A 1 81 ? 3.194 5.533 15.863 1.00 81.38 81 ARG A C 1
ATOM 647 O O . ARG A 1 81 ? 3.309 6.753 15.858 1.00 81.38 81 ARG A O 1
ATOM 654 N N . VAL A 1 82 ? 4.090 4.74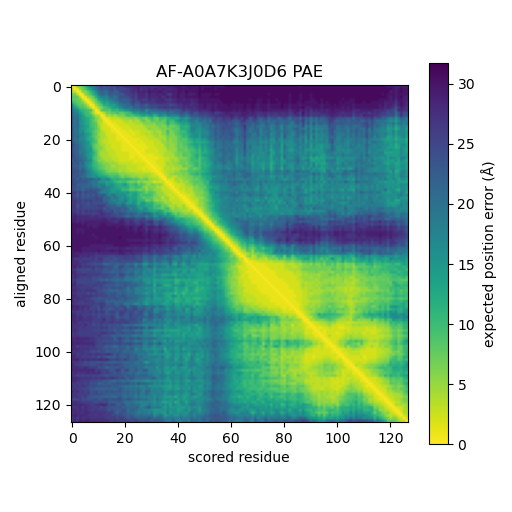0 16.451 1.00 84.00 82 VAL A N 1
ATOM 655 C CA . VAL A 1 82 ? 5.324 5.253 17.072 1.00 84.00 82 VAL A CA 1
ATOM 656 C C . VAL A 1 82 ? 6.270 5.814 16.012 1.00 84.00 82 VAL A C 1
ATOM 658 O O . VAL A 1 82 ? 6.777 6.924 16.168 1.00 84.00 82 VAL A O 1
ATOM 661 N N . ILE A 1 83 ? 6.473 5.088 14.910 1.00 81.62 83 ILE A N 1
ATOM 662 C CA . ILE A 1 83 ? 7.259 5.577 13.766 1.00 81.62 83 ILE A CA 1
ATOM 663 C C . ILE A 1 83 ? 6.621 6.857 13.206 1.00 81.62 83 ILE A C 1
ATOM 665 O O . ILE A 1 83 ? 7.310 7.844 12.964 1.00 81.62 83 ILE A O 1
ATOM 669 N N . MET A 1 84 ? 5.294 6.866 13.105 1.00 74.81 84 MET A N 1
ATOM 670 C CA . MET A 1 84 ? 4.491 7.988 12.636 1.00 74.81 84 MET A CA 1
ATOM 671 C C . MET A 1 84 ? 4.578 9.217 13.536 1.00 74.81 84 MET A C 1
ATOM 673 O O . MET A 1 84 ? 4.550 10.326 13.033 1.00 74.81 84 MET A O 1
ATOM 677 N N . ALA A 1 85 ? 4.680 9.045 14.853 1.00 81.06 85 ALA A N 1
ATOM 678 C CA . ALA A 1 85 ? 4.854 10.150 15.792 1.00 81.06 85 ALA A CA 1
ATOM 679 C C . ALA A 1 85 ? 6.265 10.755 15.724 1.00 81.06 85 ALA A C 1
ATOM 681 O O . ALA A 1 85 ? 6.441 11.937 16.009 1.00 81.06 85 ALA A O 1
ATOM 682 N N . ASN A 1 86 ? 7.264 9.959 15.329 1.00 81.06 86 ASN A N 1
ATOM 683 C CA . ASN A 1 86 ? 8.626 10.447 15.107 1.00 81.06 86 ASN A CA 1
ATOM 684 C C . ASN A 1 86 ? 8.758 11.248 13.805 1.00 81.06 86 ASN A C 1
ATOM 686 O O . ASN A 1 86 ? 9.616 12.124 13.705 1.00 81.06 86 ASN A O 1
ATOM 690 N N . THR A 1 87 ? 7.933 10.949 12.801 1.00 72.50 87 THR A N 1
ATOM 691 C CA . THR A 1 87 ? 7.901 11.680 11.531 1.00 72.50 87 THR A CA 1
ATOM 692 C C . THR A 1 87 ? 6.792 12.729 11.581 1.00 72.50 87 THR A C 1
ATOM 694 O O . THR A 1 87 ? 5.637 12.353 11.700 1.00 72.50 87 THR A O 1
ATOM 697 N N . ASP A 1 88 ? 7.087 14.026 11.470 1.00 75.19 88 ASP A N 1
ATOM 698 C CA . ASP A 1 88 ? 6.064 15.094 11.431 1.00 75.19 88 ASP A CA 1
ATOM 699 C C . ASP A 1 88 ? 5.237 15.028 10.130 1.00 75.19 88 ASP A C 1
ATOM 701 O O . ASP A 1 88 ? 5.449 15.764 9.169 1.00 75.19 88 ASP A O 1
ATOM 705 N N . SER A 1 89 ? 4.389 14.012 10.018 1.00 75.06 89 SER A N 1
ATOM 706 C CA . SER A 1 89 ? 3.797 13.547 8.770 1.00 75.06 89 SER A CA 1
ATOM 707 C C . SER A 1 89 ? 2.334 13.181 8.974 1.00 75.06 89 SER A C 1
ATOM 709 O O . SER A 1 89 ? 1.907 12.742 10.045 1.00 75.06 89 SER A O 1
ATOM 711 N N . ILE A 1 90 ? 1.559 13.401 7.914 1.00 81.12 90 ILE A N 1
ATOM 712 C CA . ILE A 1 90 ? 0.117 13.171 7.874 1.00 81.12 90 ILE A CA 1
ATOM 713 C C . ILE A 1 90 ? -0.130 11.780 7.301 1.00 81.12 90 ILE A C 1
ATOM 715 O O . ILE A 1 90 ? 0.374 11.451 6.227 1.00 81.12 90 ILE A O 1
ATOM 719 N N . TYR A 1 91 ? -0.940 10.990 7.992 1.00 79.00 91 TYR A N 1
ATOM 720 C CA . TYR A 1 91 ? -1.258 9.622 7.612 1.00 79.00 91 TYR A CA 1
ATOM 721 C C . TYR A 1 91 ? -2.758 9.370 7.622 1.00 79.00 91 TYR A C 1
ATOM 723 O O . TYR A 1 91 ? -3.534 10.033 8.309 1.00 79.00 91 TYR A O 1
ATOM 731 N N . LEU A 1 92 ? -3.158 8.377 6.836 1.00 83.75 92 LEU A N 1
ATOM 732 C CA . LEU A 1 92 ? -4.538 7.950 6.696 1.00 83.75 92 LEU A CA 1
ATOM 733 C C . LEU A 1 92 ? -4.658 6.491 7.135 1.00 83.75 92 LEU A C 1
ATOM 735 O O . LEU A 1 92 ? -4.175 5.590 6.449 1.00 83.75 92 LEU A O 1
ATOM 739 N N . THR A 1 93 ? -5.326 6.257 8.257 1.00 84.94 93 THR A N 1
ATOM 740 C CA . THR A 1 93 ? -5.616 4.916 8.766 1.00 84.94 93 THR A CA 1
ATOM 741 C C . THR A 1 93 ? -6.998 4.487 8.293 1.00 84.94 93 THR A C 1
ATOM 743 O O . THR A 1 93 ? -7.993 5.143 8.588 1.00 84.94 93 THR A O 1
ATOM 746 N N . ILE A 1 94 ? -7.084 3.362 7.584 1.00 84.44 94 ILE A N 1
ATOM 747 C CA . ILE A 1 94 ? -8.347 2.818 7.069 1.00 84.44 94 ILE A CA 1
ATOM 748 C C . ILE A 1 94 ? -8.690 1.548 7.856 1.00 84.44 94 ILE A C 1
ATOM 750 O O . ILE A 1 94 ? -8.057 0.507 7.673 1.00 84.44 94 ILE A O 1
ATOM 754 N N . SER A 1 95 ? -9.701 1.617 8.724 1.00 83.06 95 SER A N 1
ATOM 755 C CA . SER A 1 95 ? -10.272 0.441 9.388 1.00 83.06 95 SER A CA 1
ATOM 756 C C . SER A 1 95 ? -11.411 -0.118 8.539 1.00 83.06 95 SER A C 1
ATOM 758 O O . SER A 1 95 ? -12.515 0.422 8.512 1.00 83.06 95 SER A O 1
ATOM 760 N N . LEU A 1 96 ? -11.151 -1.221 7.833 1.00 81.31 96 LEU A N 1
ATOM 761 C CA . LEU A 1 96 ? -12.181 -1.943 7.077 1.00 81.31 96 LEU A CA 1
ATOM 762 C C . LEU A 1 96 ? -13.236 -2.634 7.967 1.00 81.31 96 LEU A C 1
ATOM 764 O O . LEU A 1 96 ? -14.411 -2.544 7.615 1.00 81.31 96 LEU A O 1
ATOM 768 N N . PRO A 1 97 ? -12.884 -3.287 9.102 1.00 76.44 97 PRO A N 1
ATOM 769 C CA . PRO A 1 97 ? -13.873 -3.925 9.978 1.00 76.44 97 PRO A CA 1
ATOM 770 C C . PRO A 1 97 ? -14.911 -2.936 10.507 1.00 76.44 97 PRO A C 1
ATOM 772 O O . PRO A 1 97 ? -16.103 -3.228 10.499 1.00 76.44 97 PRO A O 1
ATOM 775 N N . ASP A 1 98 ? -14.451 -1.745 10.891 1.00 76.88 98 ASP A N 1
ATOM 776 C CA . ASP A 1 98 ? -15.311 -0.702 11.452 1.00 76.88 98 ASP A CA 1
ATOM 777 C C . ASP A 1 98 ? -15.838 0.254 10.373 1.00 76.88 98 ASP A C 1
ATOM 779 O O . ASP A 1 98 ? -16.630 1.144 10.666 1.00 76.88 98 ASP A O 1
ATOM 783 N N . SER A 1 99 ? -15.405 0.080 9.116 1.00 84.12 99 SER A N 1
ATOM 784 C CA . SER A 1 99 ? -15.704 0.971 7.990 1.00 84.12 99 SER A CA 1
ATOM 785 C C . SER A 1 99 ? -15.435 2.442 8.323 1.00 84.12 99 SER A C 1
ATOM 787 O O . SER A 1 99 ? -16.260 3.313 8.052 1.00 84.12 99 SER A O 1
ATOM 789 N N . THR A 1 100 ? -14.278 2.735 8.916 1.00 86.88 100 THR A N 1
ATOM 790 C CA . THR A 1 100 ? -13.865 4.094 9.289 1.00 86.88 100 THR A CA 1
ATOM 791 C C . THR A 1 100 ? -12.512 4.457 8.698 1.00 86.88 100 THR A C 1
ATOM 793 O O . THR A 1 100 ? -11.645 3.614 8.473 1.00 86.88 100 THR A O 1
ATOM 796 N N . VAL A 1 101 ? -12.332 5.745 8.435 1.00 88.31 101 VAL A N 1
ATOM 797 C CA . VAL A 1 101 ? -11.082 6.351 7.989 1.00 88.31 101 VAL A CA 1
ATOM 798 C C . VAL A 1 101 ? -10.692 7.404 9.010 1.00 88.31 101 VAL A C 1
ATOM 800 O O . VAL A 1 101 ? -11.471 8.319 9.269 1.00 88.31 101 VAL A O 1
ATOM 803 N N . ASN A 1 102 ? -9.494 7.279 9.568 1.00 88.38 102 ASN A N 1
ATOM 804 C CA . ASN A 1 102 ? -8.923 8.227 10.512 1.00 88.38 102 ASN A CA 1
ATOM 805 C C . ASN A 1 102 ? -7.767 8.975 9.850 1.00 88.38 102 ASN A C 1
ATOM 807 O O . ASN A 1 102 ? -6.837 8.360 9.333 1.00 88.38 102 ASN A O 1
ATOM 811 N N . LEU A 1 103 ? -7.829 10.301 9.867 1.00 87.31 103 LEU A N 1
ATOM 812 C CA . LEU A 1 103 ? -6.718 11.168 9.511 1.00 87.31 103 LEU A CA 1
ATOM 813 C C . LEU A 1 103 ? -5.883 11.410 10.767 1.00 87.31 103 LEU A C 1
ATOM 815 O O . LEU A 1 103 ? -6.380 11.992 11.735 1.00 87.31 103 LEU A O 1
ATOM 819 N N . GLU A 1 104 ? -4.634 10.965 10.745 1.00 85.69 104 GLU A N 1
ATOM 820 C CA . GLU A 1 104 ? -3.695 11.065 11.857 1.00 85.69 104 GLU A CA 1
ATOM 821 C C . GLU A 1 104 ? -2.565 12.046 11.511 1.00 85.69 104 GLU A C 1
ATOM 823 O O . GLU A 1 104 ? -2.016 12.015 10.410 1.00 85.69 104 GLU A O 1
ATOM 828 N N . ILE A 1 105 ? -2.214 12.925 12.451 1.00 81.88 105 ILE A N 1
ATOM 829 C CA . ILE A 1 105 ? -1.052 13.819 12.354 1.00 81.88 105 ILE A CA 1
ATOM 830 C C . ILE A 1 105 ? -0.155 13.515 13.546 1.00 81.88 105 ILE A C 1
ATOM 832 O O . ILE A 1 105 ? -0.614 13.573 14.690 1.00 81.88 105 ILE A O 1
ATOM 836 N N . SER A 1 106 ? 1.095 13.138 13.279 1.00 79.38 106 SER A N 1
ATOM 837 C CA . SER A 1 106 ? 2.089 12.815 14.315 1.00 79.38 106 SER A CA 1
ATOM 838 C C . SER A 1 106 ? 1.567 11.788 15.339 1.00 79.38 106 SER A C 1
ATOM 840 O O . SER A 1 106 ? 1.793 11.896 16.543 1.00 79.38 106 SER A O 1
ATOM 842 N N . GLY A 1 107 ? 0.804 10.798 14.855 1.00 73.75 107 GLY A N 1
ATOM 843 C CA . GLY A 1 107 ? 0.207 9.728 15.661 1.00 73.75 107 GLY A CA 1
ATOM 844 C C . GLY A 1 107 ? -1.063 10.102 16.442 1.00 73.75 107 GLY A C 1
ATOM 845 O O . GLY A 1 107 ? -1.567 9.267 17.199 1.00 73.75 107 GLY A O 1
ATOM 846 N N . VAL A 1 108 ? -1.604 11.315 16.286 1.00 80.31 108 VAL A N 1
ATOM 847 C CA . VAL A 1 108 ? -2.869 11.754 16.905 1.00 80.31 108 VAL A CA 1
ATOM 848 C C . VAL A 1 108 ? -3.984 11.779 15.861 1.00 80.31 108 VAL A C 1
ATOM 850 O O . VAL A 1 108 ? -3.839 12.408 14.817 1.00 80.31 108 VAL A O 1
ATOM 853 N N . SER A 1 109 ? -5.118 11.132 16.149 1.00 81.25 109 SER A N 1
ATOM 854 C CA . SER A 1 109 ? -6.296 11.153 15.270 1.00 81.25 109 SER A CA 1
ATOM 855 C C . SER A 1 109 ? -6.978 12.519 15.312 1.00 81.25 109 SER A C 1
ATOM 857 O O . SER A 1 109 ? -7.502 12.926 16.348 1.00 81.25 109 SER A O 1
ATOM 859 N N . VAL A 1 110 ? -6.983 13.215 14.177 1.00 86.19 110 VAL A N 1
ATOM 860 C CA . VAL A 1 110 ? -7.545 14.565 14.019 1.00 86.19 110 VAL A CA 1
ATOM 861 C C . VAL A 1 110 ? -8.969 14.514 13.477 1.00 86.19 110 VAL A C 1
ATOM 863 O O . VAL A 1 110 ? -9.808 15.335 13.847 1.00 86.19 110 VAL A O 1
ATOM 866 N N . HIS A 1 111 ? -9.265 13.553 12.603 1.00 87.25 111 HIS A N 1
ATOM 867 C CA . HIS A 1 111 ? -10.588 13.432 12.002 1.00 87.25 111 HIS A CA 1
ATOM 868 C C . HIS A 1 111 ? -10.935 11.982 11.701 1.00 87.25 111 HIS A C 1
ATOM 870 O O . HIS A 1 111 ? -10.116 11.258 11.146 1.00 87.25 111 HIS A O 1
ATOM 876 N N . THR A 1 112 ? -12.170 11.591 11.999 1.00 88.81 112 THR A N 1
ATOM 877 C CA . THR A 1 112 ? -12.703 10.262 11.696 1.00 88.81 112 THR A CA 1
ATOM 878 C C . THR A 1 112 ? -13.925 10.402 10.800 1.00 88.81 112 THR A C 1
ATOM 880 O O . THR A 1 112 ? -14.874 11.107 11.145 1.00 88.81 112 THR A O 1
ATOM 883 N N . ALA A 1 113 ? -13.919 9.704 9.669 1.00 89.56 113 ALA A N 1
ATOM 884 C CA . ALA A 1 113 ? -15.016 9.681 8.711 1.00 89.56 113 ALA A CA 1
ATOM 885 C C . ALA A 1 113 ? -15.454 8.236 8.408 1.00 89.56 113 ALA A C 1
ATOM 887 O O . ALA A 1 113 ? -14.604 7.353 8.283 1.00 89.56 113 ALA A O 1
ATOM 888 N N . PRO A 1 114 ? -16.762 7.962 8.260 1.00 89.88 114 PRO A N 1
ATOM 889 C CA . PRO A 1 114 ? -17.241 6.642 7.867 1.00 89.88 114 PRO A CA 1
ATOM 890 C C . PRO A 1 114 ? -17.02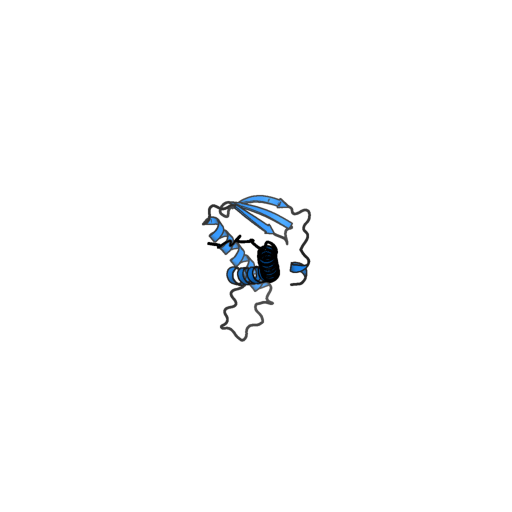7 6.378 6.367 1.00 89.88 114 PRO A C 1
ATOM 892 O O . PRO A 1 114 ? -17.241 7.251 5.521 1.00 89.88 114 PRO A O 1
ATOM 895 N N . ILE A 1 115 ? -16.674 5.139 6.029 1.00 90.00 115 ILE A N 1
ATOM 896 C CA . ILE A 1 115 ? -16.575 4.628 4.660 1.00 90.00 115 ILE A CA 1
ATOM 897 C C . ILE A 1 115 ? -17.979 4.264 4.186 1.00 90.00 115 ILE A C 1
ATOM 899 O O . ILE A 1 115 ? -18.591 3.323 4.681 1.00 90.00 115 ILE A O 1
ATOM 903 N N . LYS A 1 116 ? -18.492 4.995 3.194 1.00 88.00 116 LYS A N 1
ATOM 904 C CA . LYS A 1 116 ? -19.803 4.697 2.591 1.00 88.00 116 LYS A CA 1
ATOM 905 C C . LYS A 1 116 ? -19.736 3.586 1.545 1.00 88.00 116 LYS A C 1
ATOM 907 O O . LYS A 1 116 ? -20.701 2.854 1.360 1.00 88.00 116 LYS A O 1
ATOM 912 N N . HIS A 1 117 ? -18.619 3.497 0.831 1.00 83.56 117 HIS A N 1
ATOM 913 C CA . HIS A 1 117 ? -18.416 2.545 -0.250 1.00 83.56 117 HIS A CA 1
ATOM 914 C C . HIS A 1 117 ? -16.919 2.296 -0.445 1.00 83.56 117 HIS A C 1
ATOM 916 O O . HIS A 1 117 ? -16.129 3.237 -0.370 1.00 83.56 117 HIS A O 1
ATOM 922 N N . TYR A 1 118 ? -16.536 1.046 -0.702 1.00 83.69 118 TYR A N 1
ATOM 923 C CA . TYR A 1 118 ? -15.183 0.680 -1.111 1.00 83.69 118 TYR A CA 1
ATOM 924 C C . TYR A 1 118 ? -15.243 -0.489 -2.099 1.00 83.69 118 TYR A C 1
ATOM 926 O O . TYR A 1 118 ? -16.064 -1.393 -1.951 1.00 83.69 118 TYR A O 1
ATOM 934 N N . GLU A 1 119 ? -14.354 -0.485 -3.092 1.00 81.38 119 GLU A N 1
ATOM 935 C CA . GLU A 1 119 ? -14.151 -1.612 -4.002 1.00 81.38 119 GLU A CA 1
ATOM 936 C C . GLU A 1 119 ? -12.714 -2.120 -3.885 1.00 81.38 119 GLU A C 1
ATOM 938 O O . GLU A 1 119 ? -11.754 -1.351 -3.891 1.00 81.38 119 GLU A O 1
ATOM 943 N N . LEU A 1 120 ? -12.563 -3.439 -3.786 1.00 78.06 120 LEU A N 1
ATOM 944 C CA . LEU A 1 120 ? -11.265 -4.106 -3.811 1.00 78.06 120 LEU A CA 1
ATOM 945 C C . LEU A 1 120 ? -10.946 -4.540 -5.240 1.00 78.06 120 LEU A C 1
ATOM 947 O O . LEU A 1 120 ? -11.734 -5.241 -5.881 1.00 78.06 120 LEU A O 1
ATOM 951 N N . SER A 1 121 ? -9.758 -4.172 -5.721 1.00 78.06 121 SER A N 1
ATOM 952 C CA . SER A 1 121 ? -9.257 -4.643 -7.013 1.00 78.06 121 SER A CA 1
ATOM 953 C C . SER A 1 121 ? -9.224 -6.174 -7.066 1.00 78.06 121 SER A C 1
ATOM 955 O O . SER A 1 121 ? -8.859 -6.847 -6.096 1.00 78.06 121 SER A O 1
ATOM 957 N N . ARG A 1 122 ? -9.544 -6.744 -8.237 1.00 72.50 122 ARG A N 1
ATOM 958 C CA . ARG A 1 122 ? -9.514 -8.200 -8.477 1.00 72.50 122 ARG A CA 1
ATOM 959 C C . ARG A 1 122 ? -8.143 -8.828 -8.215 1.00 72.50 122 ARG A C 1
ATOM 961 O O . ARG A 1 122 ? -8.091 -10.016 -7.919 1.00 72.50 122 ARG A O 1
ATOM 968 N N . ILE A 1 123 ? -7.066 -8.045 -8.307 1.00 70.81 123 ILE A N 1
ATOM 969 C CA . ILE A 1 123 ? -5.693 -8.495 -8.028 1.00 70.81 123 ILE A CA 1
ATOM 970 C C . ILE A 1 123 ? -5.501 -8.798 -6.536 1.00 70.81 123 ILE A C 1
ATOM 972 O O . ILE A 1 123 ? -4.799 -9.742 -6.198 1.00 70.81 123 ILE A O 1
ATOM 976 N N . ILE A 1 124 ? -6.150 -8.031 -5.655 1.00 67.94 124 ILE A N 1
ATOM 977 C CA . ILE A 1 124 ? -6.051 -8.199 -4.197 1.00 67.94 124 ILE A CA 1
ATOM 978 C C . ILE A 1 124 ? -7.052 -9.251 -3.701 1.00 67.94 124 ILE A C 1
ATOM 980 O O . ILE A 1 124 ? -6.758 -10.000 -2.783 1.00 67.94 124 ILE A O 1
ATOM 984 N N . LYS A 1 125 ? -8.220 -9.374 -4.347 1.00 60.19 125 LYS A N 1
ATOM 985 C CA . LYS A 1 125 ? -9.296 -10.298 -3.937 1.00 60.19 125 LYS A CA 1
ATOM 986 C C . LYS A 1 125 ? -8.981 -11.795 -4.136 1.00 60.19 125 LYS A C 1
ATOM 988 O O . LYS A 1 125 ? -9.729 -12.633 -3.647 1.00 60.19 125 LYS A O 1
ATOM 993 N N . LYS A 1 126 ? -7.954 -12.128 -4.925 1.00 48.38 126 LYS A N 1
ATOM 994 C CA . LYS A 1 126 ? -7.562 -13.508 -5.273 1.00 48.38 126 LYS A CA 1
ATOM 995 C C . LYS A 1 126 ? -6.243 -13.964 -4.630 1.00 48.38 126 LYS A C 1
ATOM 997 O O . LYS A 1 126 ? -5.819 -15.077 -4.930 1.00 48.38 126 LYS A O 1
ATOM 1002 N N . GLY A 1 127 ? -5.598 -13.098 -3.848 1.00 45.62 127 GLY A N 1
ATOM 1003 C CA . GLY A 1 127 ? -4.411 -13.437 -3.061 1.00 45.62 127 GLY A CA 1
ATOM 1004 C C . GLY A 1 127 ? -4.784 -14.150 -1.775 1.00 45.62 127 GLY A C 1
ATOM 1005 O O . GLY A 1 127 ? -5.870 -13.830 -1.240 1.00 45.62 127 GLY A O 1
#

pLDDT: mean 74.02, std 14.84, range [41.06, 94.5]

Foldseek 3Di:
DDDDDDPPPDVVVVVVVVVVVVVVVVVVVVVCVVCVVVVVVVVCCVVPNDPPVVPDPDDPPLVVPPVNVVVVVVVVVVVVLQVQLVDQDWDWDQDPVQQKIFIDGSSHTPDIDGHPDDDDDPVVVVD

Secondary structure (DSSP, 8-state):
----------HHHHHHHHHHHHHHHHHHHHHHHHHHHHHHHHHHHHHHS----TT-TT-TTTTT-HHHHHHHHHHHHHHHHHHHHHTT-EEEEEETTTTEEEEEETTEEEEEEE-------TTTTT-

Nearest PDB structures (foldseek):
  6mgt-assembly1_B  TM=7.131E-01  e=1.575E+00  Pseudomonas fluorescens
  4epk-assembly1_B  TM=4.982E-01  e=1.211E+00  Pseudomonas fluorescens
  4eri-assembly1_B  TM=5.764E-01  e=3.469E+00  Pseudomonas fluorescens
  7kdd-assembly1_C  TM=6.253E-01  e=4.819E+00  Human herpesvirus 5 strain Towne

Sequence (127 aa):
MATDTDKKKQPGIAILIVEILILAFLVYYTIMAMLAPVIKRDALETEFGFIQDDKKENNRDFTTDSAYLSLLKQKSYLESRVIMANTDSIYLTISLPDSTVNLEISGVSVHTAPIKHYELSRIIKKG